Protein AF-A0AAU7VEI1-F1 (afdb_monomer_lite)

Organism: NCBI:txid1193592

Sequence (76 aa):
LITSTNTQIILLNGAQAKNVYWQVGSSATLGGGSVFIGQIVASASISVGVNVNVNGRLYANAAVTFAGADTITLSA

Structure (mmCIF, N/CA/C/O backbone):
data_AF-A0AAU7VEI1-F1
#
_entry.id   AF-A0AAU7VEI1-F1
#
loop_
_atom_site.group_PDB
_atom_site.id
_atom_site.type_symbol
_atom_site.label_atom_id
_atom_site.label_alt_id
_atom_site.label_comp_id
_atom_site.label_asym_id
_atom_site.label_entity_id
_atom_site.label_seq_id
_atom_site.pdbx_PDB_ins_code
_atom_site.Cartn_x
_atom_site.Cartn_y
_atom_site.Cartn_z
_atom_site.occupancy
_atom_site.B_iso_or_equiv
_atom_site.auth_seq_id
_atom_site.auth_comp_id
_atom_site.auth_asym_id
_atom_site.auth_atom_id
_atom_site.pdbx_PDB_model_num
ATOM 1 N N . LEU A 1 1 ? -2.051 2.101 -8.268 1.00 97.56 1 LEU A N 1
ATOM 2 C CA . LEU A 1 1 ? -2.192 2.980 -7.077 1.00 97.56 1 LEU A CA 1
ATOM 3 C C . LEU A 1 1 ? -0.803 3.458 -6.683 1.00 97.56 1 LEU A C 1
ATOM 5 O O . LEU A 1 1 ? 0.083 2.618 -6.615 1.00 97.56 1 LEU A O 1
ATOM 9 N N . ILE A 1 2 ? -0.591 4.755 -6.460 1.00 98.38 2 ILE A N 1
ATOM 10 C CA . ILE A 1 2 ? 0.720 5.294 -6.061 1.00 98.38 2 ILE A CA 1
ATOM 11 C C . ILE A 1 2 ? 0.505 6.335 -4.960 1.00 98.38 2 ILE A C 1
ATOM 13 O O . ILE A 1 2 ? -0.321 7.227 -5.143 1.00 98.38 2 ILE A O 1
ATOM 17 N N . THR A 1 3 ? 1.241 6.241 -3.850 1.00 98.62 3 THR A N 1
ATOM 18 C CA . THR A 1 3 ? 1.416 7.366 -2.920 1.00 98.62 3 THR A CA 1
ATOM 19 C C . THR A 1 3 ? 2.777 8.014 -3.144 1.00 98.62 3 THR A C 1
ATOM 21 O O . THR A 1 3 ? 3.786 7.328 -3.315 1.00 98.62 3 THR A O 1
ATOM 24 N N . SER A 1 4 ? 2.820 9.345 -3.131 1.00 98.62 4 SER A N 1
ATOM 25 C CA . SER A 1 4 ? 4.085 10.081 -3.063 1.00 98.62 4 SER A CA 1
ATOM 26 C C . SER A 1 4 ? 4.707 9.935 -1.671 1.00 98.62 4 SER A C 1
ATOM 28 O O . SER A 1 4 ? 4.040 9.512 -0.723 1.00 98.62 4 SER A O 1
ATOM 30 N N . THR A 1 5 ? 5.975 10.313 -1.518 1.00 98.00 5 THR A N 1
ATOM 31 C CA . THR A 1 5 ? 6.645 10.335 -0.208 1.00 98.00 5 THR A CA 1
ATOM 32 C C . THR A 1 5 ? 5.868 11.169 0.808 1.00 98.00 5 THR A C 1
ATOM 34 O O . THR A 1 5 ? 5.361 12.236 0.460 1.00 98.00 5 THR A O 1
ATOM 37 N N . ASN A 1 6 ? 5.811 10.710 2.059 1.00 98.19 6 ASN A N 1
ATOM 38 C CA . ASN A 1 6 ? 5.128 11.374 3.177 1.00 98.19 6 ASN A CA 1
ATOM 39 C C . ASN A 1 6 ? 3.616 11.606 2.981 1.00 98.19 6 ASN A C 1
ATOM 41 O O . ASN A 1 6 ? 3.020 12.421 3.687 1.00 98.19 6 ASN A O 1
ATOM 45 N N . THR A 1 7 ? 2.971 10.899 2.044 1.00 98.62 7 THR A N 1
ATOM 46 C CA . THR A 1 7 ? 1.507 10.947 1.897 1.00 98.62 7 THR A CA 1
ATOM 47 C C . THR A 1 7 ? 0.838 10.388 3.151 1.00 98.62 7 THR A C 1
ATOM 49 O O . THR A 1 7 ? 1.228 9.328 3.637 1.00 98.62 7 THR A O 1
ATOM 52 N N . GLN A 1 8 ? -0.207 11.054 3.646 1.00 98.38 8 GLN A N 1
ATOM 53 C CA . GLN A 1 8 ? -0.991 10.581 4.787 1.00 98.38 8 GLN A CA 1
ATOM 54 C C . GLN A 1 8 ? -2.458 10.400 4.402 1.00 98.38 8 GLN A C 1
ATOM 56 O O . GLN A 1 8 ? -3.080 11.311 3.857 1.00 98.38 8 GLN A O 1
ATOM 61 N N . ILE A 1 9 ? -3.014 9.231 4.717 1.00 98.00 9 ILE A N 1
ATOM 62 C CA . ILE A 1 9 ? -4.452 8.964 4.633 1.00 98.00 9 ILE A CA 1
ATOM 63 C C . ILE A 1 9 ? -5.039 9.114 6.038 1.00 98.00 9 ILE A C 1
ATOM 65 O O . ILE A 1 9 ? -4.638 8.405 6.958 1.00 98.00 9 ILE A O 1
ATOM 69 N N . ILE A 1 10 ? -5.991 10.033 6.203 1.00 97.62 10 ILE A N 1
ATOM 70 C CA . ILE A 1 10 ? -6.601 10.353 7.499 1.00 97.62 10 ILE A CA 1
ATOM 71 C C . ILE A 1 10 ? -8.041 9.844 7.513 1.00 97.62 10 ILE A C 1
ATOM 73 O O . ILE A 1 10 ? -8.824 10.135 6.610 1.00 97.62 10 ILE A O 1
ATOM 77 N N . LEU A 1 11 ? -8.397 9.098 8.558 1.00 97.25 11 LEU A N 1
ATOM 78 C CA . LEU A 1 11 ? -9.776 8.706 8.829 1.00 97.25 11 LEU A CA 1
ATOM 79 C C . LEU A 1 11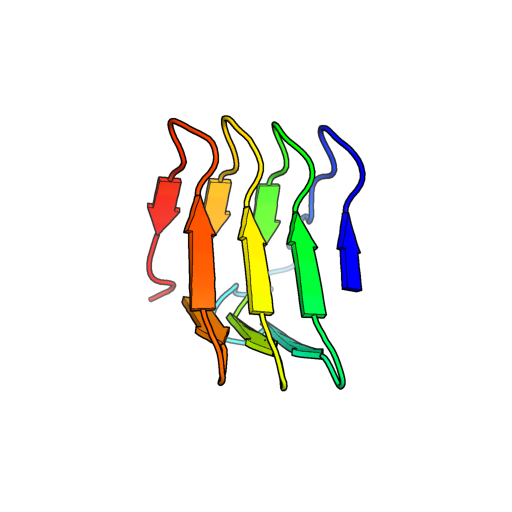 ? -10.448 9.766 9.698 1.00 97.25 11 LEU A C 1
ATOM 81 O O . LEU A 1 11 ? -9.924 10.138 10.745 1.00 97.25 11 LEU A O 1
ATOM 85 N N . LEU A 1 12 ? -11.622 10.228 9.277 1.00 98.00 12 LEU A N 1
ATOM 86 C CA . LEU A 1 12 ? -12.434 11.191 10.017 1.00 98.00 12 LEU A CA 1
ATOM 87 C C . LEU A 1 12 ? -13.774 10.562 10.406 1.00 98.00 12 LEU A C 1
ATOM 89 O O . LEU A 1 12 ? -14.215 9.588 9.795 1.00 98.00 12 LEU A O 1
ATOM 93 N N . ASN A 1 13 ? -14.429 11.138 11.415 1.00 97.31 13 ASN A N 1
ATOM 94 C CA . ASN A 1 13 ? -15.823 10.846 11.772 1.00 97.31 13 ASN A CA 1
ATOM 95 C C . ASN A 1 13 ? -16.127 9.352 12.008 1.00 97.31 13 ASN A C 1
ATOM 97 O O . ASN A 1 13 ? -17.157 8.843 11.576 1.00 97.31 13 ASN A O 1
ATOM 101 N N . GLY A 1 14 ? -15.224 8.637 12.685 1.00 96.31 14 GLY A N 1
ATOM 102 C CA . GLY A 1 14 ? -15.428 7.227 13.039 1.00 96.31 14 GLY A CA 1
ATOM 103 C C . GLY A 1 14 ? -15.187 6.231 11.901 1.00 96.31 14 GLY A C 1
ATOM 104 O O . GLY A 1 14 ? -15.497 5.049 12.056 1.00 96.31 14 GLY A O 1
ATOM 105 N N . ALA A 1 15 ? -14.619 6.668 10.772 1.00 97.81 15 ALA A N 1
ATOM 106 C CA . ALA A 1 15 ? -14.146 5.744 9.749 1.00 97.81 15 ALA A CA 1
ATOM 107 C C . ALA A 1 15 ? -13.104 4.775 10.340 1.00 97.81 15 ALA A C 1
ATOM 109 O O . ALA A 1 15 ? -12.269 5.155 11.161 1.00 97.81 15 ALA A O 1
ATOM 110 N N . GLN A 1 16 ? -13.163 3.509 9.923 1.00 97.25 16 GLN A N 1
ATOM 111 C CA . GLN A 1 16 ? -12.321 2.433 10.450 1.00 97.25 16 GLN A CA 1
ATOM 112 C C . GLN A 1 16 ? -11.493 1.811 9.333 1.00 97.25 16 GLN A C 1
ATOM 114 O O . GLN A 1 16 ? -12.033 1.444 8.292 1.00 97.25 16 GLN A O 1
ATOM 119 N N . ALA A 1 17 ? -10.197 1.617 9.585 1.00 96.94 17 ALA A N 1
ATOM 120 C CA . ALA A 1 17 ? -9.251 1.077 8.611 1.00 96.94 17 ALA A CA 1
ATOM 121 C C . ALA A 1 17 ? -9.672 -0.288 8.052 1.00 96.94 17 ALA A C 1
ATOM 123 O O . ALA A 1 17 ? -9.418 -0.567 6.890 1.00 96.94 17 ALA A O 1
ATOM 124 N N . LYS A 1 18 ? -10.340 -1.130 8.852 1.00 97.12 18 LYS A N 1
ATOM 125 C CA . LYS A 1 18 ? -10.810 -2.463 8.434 1.00 97.12 18 LYS A CA 1
ATOM 126 C C . LYS A 1 18 ? -11.924 -2.454 7.387 1.00 97.12 18 LYS A C 1
ATOM 128 O O . LYS A 1 18 ? -12.202 -3.494 6.805 1.00 97.12 18 LYS A O 1
ATOM 133 N N . ASN A 1 19 ? -12.562 -1.300 7.195 1.00 97.75 19 ASN A N 1
ATOM 134 C CA . ASN A 1 19 ? -13.663 -1.102 6.257 1.00 97.75 19 ASN A CA 1
ATOM 135 C C . ASN A 1 19 ? -13.201 -0.366 4.984 1.00 97.75 19 ASN A C 1
ATOM 137 O O . ASN A 1 19 ? -14.042 0.075 4.204 1.00 97.75 19 ASN A O 1
ATOM 141 N N . VAL A 1 20 ? -11.890 -0.184 4.779 1.00 98.19 20 VAL A N 1
ATOM 142 C CA . VAL A 1 20 ? -11.332 0.575 3.649 1.00 98.19 20 VAL A CA 1
ATOM 143 C C . VAL A 1 20 ? -10.593 -0.370 2.712 1.00 98.19 20 VAL A C 1
ATOM 145 O O . VAL A 1 20 ? -9.490 -0.812 3.013 1.00 98.19 20 VAL A O 1
ATOM 148 N N . TYR A 1 21 ? -11.161 -0.628 1.537 1.00 98.31 21 TYR A N 1
ATOM 149 C CA . TYR A 1 21 ? -10.578 -1.536 0.551 1.00 98.31 21 TYR A CA 1
ATOM 150 C C . TYR A 1 21 ? -10.056 -0.783 -0.668 1.00 98.31 21 TYR A C 1
ATOM 152 O O . TYR A 1 21 ? -10.763 0.024 -1.270 1.00 98.31 21 TYR A O 1
ATOM 160 N N . TRP A 1 22 ? -8.829 -1.110 -1.068 1.00 98.44 22 TRP A N 1
ATOM 161 C CA . TRP A 1 22 ? -8.185 -0.586 -2.266 1.00 98.44 22 TRP A CA 1
ATOM 162 C C . TRP A 1 22 ? -7.956 -1.728 -3.251 1.00 98.44 22 TRP A C 1
ATOM 164 O O . TRP A 1 22 ? -6.942 -2.426 -3.183 1.00 98.44 22 TRP A O 1
ATOM 174 N N . GLN A 1 23 ? -8.894 -1.921 -4.177 1.00 98.31 23 GLN A N 1
ATOM 175 C CA . GLN A 1 23 ? -8.690 -2.833 -5.297 1.00 98.31 23 GLN A CA 1
ATOM 176 C C . GLN A 1 23 ? -7.809 -2.154 -6.347 1.00 98.31 23 GLN A C 1
ATOM 178 O O . GLN A 1 23 ? -8.150 -1.103 -6.890 1.00 98.31 23 GLN A O 1
ATOM 183 N N . VAL A 1 24 ? -6.672 -2.770 -6.649 1.00 98.44 24 VAL A N 1
ATOM 184 C CA . VAL A 1 24 ? -5.693 -2.246 -7.596 1.00 98.44 24 VAL A CA 1
ATOM 185 C C . VAL A 1 24 ? -5.563 -3.235 -8.748 1.00 98.44 24 VAL A C 1
ATOM 187 O O . VAL A 1 24 ? -5.046 -4.334 -8.584 1.00 98.44 24 VAL A O 1
ATOM 190 N N . GLY A 1 25 ? -6.026 -2.834 -9.937 1.00 98.50 25 GLY A N 1
ATOM 191 C CA . GLY A 1 25 ? -6.006 -3.665 -11.152 1.00 98.50 25 GLY A CA 1
ATOM 192 C C . GLY A 1 25 ? -4.613 -3.940 -11.731 1.00 98.50 25 GLY A C 1
ATOM 193 O O . GLY A 1 25 ? -4.501 -4.619 -12.748 1.00 98.50 25 GLY A O 1
ATOM 194 N N . SER A 1 26 ? -3.562 -3.434 -11.088 1.00 98.25 26 SER A N 1
ATOM 195 C CA . SER A 1 26 ? -2.154 -3.629 -11.436 1.00 98.25 26 SER A CA 1
ATOM 196 C C . SER A 1 26 ? -1.310 -3.712 -10.152 1.00 98.25 26 SER A C 1
ATOM 198 O O . SER A 1 26 ? -1.685 -4.418 -9.214 1.00 98.25 26 SER A O 1
ATOM 200 N N . SER A 1 27 ? -0.195 -2.982 -10.079 1.00 98.75 27 SER A N 1
ATOM 201 C CA . SER A 1 27 ? 0.640 -2.871 -8.882 1.00 98.75 27 SER A CA 1
ATOM 202 C C . SER A 1 27 ? 0.318 -1.626 -8.046 1.00 98.75 27 SER A C 1
ATOM 204 O O . SER A 1 27 ? -0.203 -0.614 -8.542 1.00 98.75 27 SER A O 1
ATOM 206 N N . ALA A 1 28 ? 0.662 -1.689 -6.760 1.00 98.81 28 ALA A N 1
ATOM 207 C CA . ALA A 1 28 ? 0.636 -0.549 -5.851 1.00 98.81 28 ALA A CA 1
ATOM 208 C C . ALA A 1 28 ? 2.052 -0.155 -5.409 1.00 98.81 28 ALA A C 1
ATOM 210 O O . ALA A 1 28 ? 2.864 -1.024 -5.105 1.00 98.81 28 ALA A O 1
ATOM 211 N N . THR A 1 29 ? 2.316 1.148 -5.311 1.00 98.75 29 THR A N 1
ATOM 212 C CA . THR A 1 29 ? 3.574 1.684 -4.770 1.00 98.75 29 THR A CA 1
ATOM 213 C C . THR A 1 29 ? 3.273 2.647 -3.631 1.00 98.75 29 THR A C 1
ATOM 215 O O . THR A 1 29 ? 2.556 3.628 -3.832 1.00 98.75 29 THR A O 1
ATOM 218 N N . LEU A 1 30 ? 3.825 2.380 -2.448 1.00 98.81 30 LEU A N 1
ATOM 219 C CA . LEU A 1 30 ? 3.744 3.264 -1.290 1.00 98.81 30 LEU A CA 1
ATOM 220 C C . LEU A 1 30 ? 5.068 4.018 -1.136 1.00 98.81 30 LEU A C 1
ATOM 222 O O . LEU A 1 30 ? 6.094 3.412 -0.828 1.00 98.81 30 LEU A O 1
ATOM 226 N N . GLY A 1 31 ? 5.058 5.331 -1.368 1.00 98.69 31 GLY A N 1
ATOM 227 C CA . GLY A 1 31 ? 6.239 6.181 -1.217 1.00 98.69 31 GLY A CA 1
ATOM 228 C C . GLY A 1 31 ? 6.755 6.202 0.225 1.00 98.69 31 GLY A C 1
ATOM 229 O O . GLY A 1 31 ? 5.975 6.088 1.170 1.00 98.69 31 GLY A O 1
ATOM 230 N N . GLY A 1 32 ? 8.067 6.375 0.406 1.00 98.50 32 GLY A N 1
ATOM 231 C CA . GLY A 1 32 ? 8.685 6.377 1.737 1.00 98.50 32 GLY A CA 1
ATOM 232 C C . GLY A 1 32 ? 8.074 7.413 2.688 1.00 98.50 32 GLY A C 1
ATOM 233 O O . GLY A 1 32 ? 7.655 8.489 2.254 1.00 98.50 32 GLY A O 1
ATOM 234 N N . GLY A 1 33 ? 7.984 7.068 3.973 1.00 98.44 33 GLY A N 1
ATOM 235 C CA . GLY A 1 33 ? 7.372 7.903 5.012 1.00 98.44 33 GLY A CA 1
ATOM 236 C C . GLY A 1 33 ? 5.843 8.007 4.947 1.00 98.44 33 GLY A C 1
ATOM 237 O O . GLY A 1 33 ? 5.257 8.789 5.692 1.00 98.44 33 GLY A O 1
ATOM 238 N N . SER A 1 34 ? 5.175 7.276 4.046 1.00 98.56 34 SER A N 1
ATOM 239 C CA . SER A 1 34 ? 3.712 7.343 3.935 1.00 98.56 34 SER A CA 1
ATOM 240 C C . SER A 1 34 ? 3.008 6.703 5.136 1.00 98.56 34 SER A C 1
ATOM 242 O O . SER A 1 34 ? 3.457 5.680 5.654 1.00 98.56 34 SER A O 1
ATOM 244 N N . VAL A 1 35 ? 1.845 7.248 5.500 1.00 98.56 35 VAL A N 1
ATOM 245 C CA . VAL A 1 35 ? 0.867 6.612 6.395 1.00 98.56 35 VAL A CA 1
ATOM 246 C C . VAL A 1 35 ? -0.322 6.152 5.557 1.00 98.56 35 VAL A C 1
ATOM 248 O O . VAL A 1 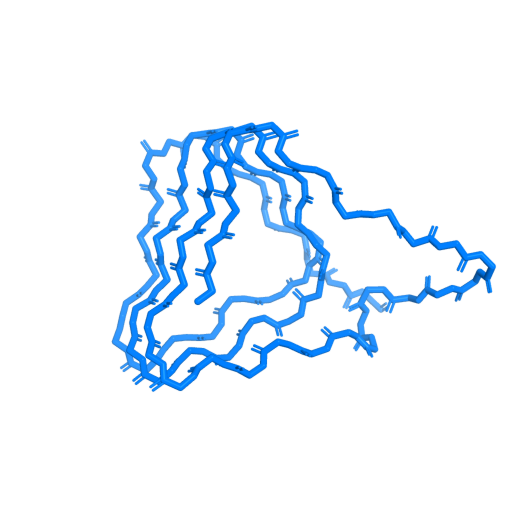35 ? -1.103 6.971 5.065 1.00 98.56 35 VAL A O 1
ATOM 251 N N . PHE A 1 36 ? -0.446 4.840 5.371 1.00 98.62 36 PHE A N 1
ATOM 252 C CA . PHE A 1 36 ? -1.482 4.219 4.555 1.00 98.62 36 PHE A CA 1
ATOM 253 C C . PHE A 1 36 ? -2.541 3.537 5.423 1.00 98.62 36 PHE A C 1
ATOM 255 O O . PHE A 1 36 ? -2.229 2.859 6.401 1.00 98.62 36 PHE A O 1
ATOM 262 N N . ILE A 1 3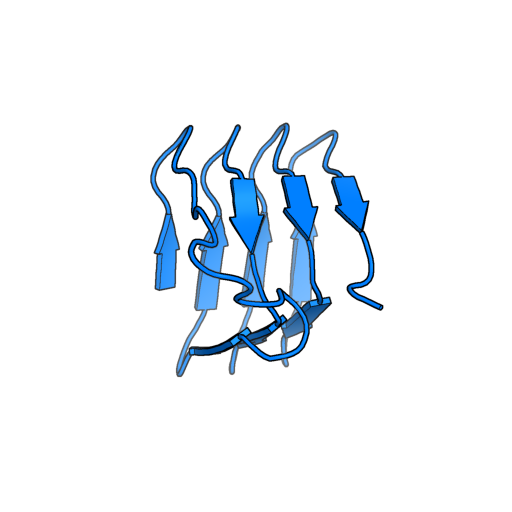7 ? -3.806 3.675 5.032 1.00 98.56 37 ILE A N 1
ATOM 263 C CA . ILE A 1 37 ? -4.944 3.114 5.753 1.00 98.56 37 ILE A CA 1
ATOM 264 C C . ILE A 1 37 ? -5.752 2.213 4.823 1.00 98.56 37 ILE A C 1
ATOM 266 O O . ILE A 1 37 ? -6.173 2.650 3.751 1.00 98.56 37 ILE A O 1
ATOM 270 N N . GLY A 1 38 ? -6.022 0.986 5.261 1.00 98.25 38 GLY A N 1
ATOM 271 C CA . GLY A 1 38 ? -6.897 0.050 4.564 1.00 98.25 38 GLY A CA 1
ATOM 272 C C . GLY A 1 38 ? -6.198 -1.180 3.995 1.00 98.25 38 GLY A C 1
ATOM 273 O O . GLY A 1 38 ? -5.002 -1.414 4.173 1.00 98.25 38 GLY A O 1
ATOM 274 N N . GLN A 1 39 ? -6.987 -2.006 3.320 1.00 98.25 39 GLN A N 1
ATOM 275 C CA . GLN A 1 39 ? -6.593 -3.303 2.794 1.00 98.25 39 GLN A CA 1
ATOM 276 C C . GLN A 1 39 ? -6.341 -3.151 1.297 1.00 98.25 39 GLN A C 1
ATOM 278 O O . GLN A 1 39 ? -7.268 -2.899 0.527 1.00 98.25 39 GLN A O 1
ATOM 283 N N . ILE A 1 40 ? -5.082 -3.286 0.886 1.00 98.62 40 ILE A N 1
ATOM 284 C CA . ILE A 1 40 ? -4.704 -3.262 -0.527 1.00 98.62 40 ILE A CA 1
ATOM 285 C C . ILE A 1 40 ? -4.865 -4.670 -1.092 1.00 98.62 40 ILE A C 1
ATOM 287 O O . ILE A 1 40 ? -4.339 -5.622 -0.521 1.00 98.62 40 ILE A O 1
ATOM 291 N N . VAL A 1 41 ? -5.559 -4.784 -2.224 1.00 98.62 41 VAL A N 1
ATOM 292 C CA . VAL A 1 41 ? -5.654 -6.007 -3.028 1.00 98.62 41 VAL A CA 1
ATOM 293 C C . VAL A 1 41 ? -5.151 -5.687 -4.433 1.00 98.62 41 VAL A C 1
ATOM 295 O O . VAL A 1 41 ? -5.868 -5.086 -5.232 1.00 98.62 41 VAL A O 1
ATOM 298 N N . ALA A 1 42 ? -3.900 -6.045 -4.715 1.00 98.69 42 ALA A N 1
ATOM 299 C CA . ALA A 1 42 ? -3.230 -5.786 -5.985 1.00 98.69 42 ALA A CA 1
ATOM 300 C C . ALA A 1 42 ? -3.222 -7.032 -6.881 1.00 98.69 42 ALA A C 1
ATOM 302 O O . ALA A 1 42 ? -2.838 -8.120 -6.447 1.00 98.69 42 ALA A O 1
ATOM 303 N N . SER A 1 43 ? -3.598 -6.863 -8.153 1.00 98.69 43 SER A N 1
ATOM 304 C CA . SER A 1 43 ? -3.567 -7.949 -9.144 1.00 98.69 43 SER A CA 1
ATOM 305 C C . SER A 1 43 ? -2.145 -8.392 -9.503 1.00 98.69 43 SER A C 1
ATOM 307 O O . SER A 1 43 ? -1.973 -9.498 -10.012 1.00 98.69 43 SER A O 1
ATOM 309 N N . ALA A 1 44 ? -1.147 -7.543 -9.238 1.00 98.62 44 ALA A N 1
ATOM 310 C CA . ALA A 1 44 ? 0.270 -7.823 -9.423 1.00 98.62 44 ALA A CA 1
ATOM 311 C C . ALA A 1 44 ? 1.039 -7.629 -8.102 1.00 98.62 44 ALA A C 1
ATOM 313 O O . ALA A 1 44 ? 0.820 -8.385 -7.156 1.00 98.62 44 ALA A O 1
ATOM 314 N N . SER A 1 45 ? 1.960 -6.662 -8.031 1.00 98.81 45 SER A N 1
ATOM 315 C CA . SER A 1 45 ? 2.863 -6.459 -6.888 1.00 98.81 45 SER A CA 1
ATOM 316 C C . SER A 1 45 ? 2.467 -5.286 -5.986 1.00 98.81 45 SER A C 1
ATOM 318 O O . SER A 1 45 ? 1.760 -4.365 -6.396 1.00 98.81 45 SER A O 1
ATOM 320 N N . ILE A 1 46 ? 2.971 -5.296 -4.752 1.00 98.88 46 ILE A N 1
ATOM 321 C CA . ILE A 1 46 ? 2.963 -4.141 -3.849 1.00 98.88 46 ILE A CA 1
ATOM 322 C C . ILE A 1 46 ? 4.412 -3.807 -3.490 1.00 98.88 46 ILE A C 1
ATOM 324 O O . ILE A 1 46 ? 5.127 -4.644 -2.943 1.00 98.88 46 ILE A O 1
ATOM 328 N N . SER A 1 47 ? 4.841 -2.580 -3.773 1.00 98.81 47 SER A N 1
ATOM 329 C CA . SER A 1 47 ? 6.143 -2.053 -3.362 1.00 98.81 47 SER A CA 1
ATOM 330 C C . SER A 1 47 ? 5.960 -1.052 -2.229 1.00 98.81 47 SER A C 1
ATOM 332 O O . SER A 1 47 ? 5.279 -0.039 -2.391 1.00 98.81 47 SER A O 1
ATOM 334 N N . VAL A 1 48 ? 6.572 -1.335 -1.087 1.00 98.81 48 VAL A N 1
ATOM 335 C CA . VAL A 1 48 ? 6.575 -0.489 0.104 1.00 98.81 48 VAL A CA 1
ATOM 336 C C . VAL A 1 48 ? 7.945 0.177 0.199 1.00 98.81 48 VAL A C 1
ATOM 338 O O . VAL A 1 48 ? 8.968 -0.503 0.119 1.00 98.81 48 VAL A O 1
ATOM 341 N N . GLY A 1 49 ? 7.959 1.512 0.272 1.00 98.56 49 GLY A N 1
ATOM 342 C CA . GLY A 1 49 ? 9.169 2.321 0.415 1.00 98.56 49 GLY A CA 1
ATOM 343 C C . GLY A 1 49 ? 9.871 2.112 1.759 1.00 98.56 49 GLY A C 1
ATOM 344 O O . GLY A 1 49 ? 9.780 1.055 2.356 1.00 98.56 49 GLY A O 1
ATOM 345 N N . VAL A 1 50 ? 10.608 3.116 2.231 1.00 98.38 50 VAL A N 1
ATOM 346 C CA . VAL A 1 50 ? 11.232 3.082 3.565 1.00 98.38 50 VAL A CA 1
ATOM 347 C C . VAL A 1 50 ? 10.377 3.849 4.569 1.00 98.38 50 VAL A C 1
ATOM 349 O O . VAL A 1 50 ? 9.835 4.903 4.225 1.00 98.38 50 VAL A O 1
ATOM 352 N N . ASN A 1 51 ? 10.309 3.384 5.817 1.00 98.38 51 ASN A N 1
ATOM 353 C CA . ASN A 1 51 ? 9.594 4.058 6.907 1.00 98.38 51 ASN A CA 1
ATOM 354 C C . ASN A 1 51 ? 8.093 4.250 6.628 1.00 98.38 51 ASN A C 1
ATOM 356 O O . ASN A 1 51 ? 7.511 5.261 7.023 1.00 98.38 51 ASN A O 1
ATOM 360 N N . VAL A 1 52 ? 7.462 3.316 5.912 1.00 98.69 52 VAL A N 1
ATOM 361 C CA . VAL A 1 52 ? 6.017 3.342 5.662 1.00 98.69 52 VAL A CA 1
ATOM 362 C C . VAL A 1 52 ? 5.276 2.742 6.856 1.00 98.69 52 VAL A C 1
ATOM 364 O O . VAL A 1 52 ? 5.644 1.687 7.373 1.00 98.69 52 VAL A O 1
ATOM 367 N N . ASN A 1 53 ? 4.192 3.394 7.273 1.00 98.50 53 ASN A N 1
ATOM 368 C CA . ASN A 1 53 ? 3.265 2.868 8.269 1.00 98.50 53 ASN A CA 1
ATOM 369 C C . ASN A 1 53 ? 1.939 2.500 7.596 1.00 98.50 53 ASN A C 1
ATOM 371 O O . ASN A 1 53 ? 1.274 3.357 7.016 1.00 98.50 53 ASN A O 1
ATOM 375 N N . VAL A 1 54 ? 1.551 1.229 7.669 1.00 98.62 54 VAL A N 1
ATOM 376 C CA . VAL A 1 54 ? 0.271 0.732 7.161 1.00 98.62 54 VAL A CA 1
ATOM 377 C C . VAL A 1 54 ? -0.592 0.262 8.325 1.00 98.62 54 VAL A C 1
ATOM 379 O O . VAL A 1 54 ? -0.217 -0.657 9.052 1.00 98.62 54 VAL A O 1
ATOM 382 N 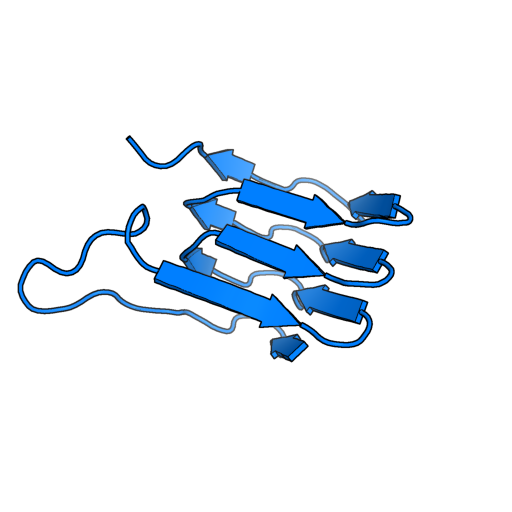N . ASN A 1 55 ? -1.798 0.817 8.441 1.00 98.44 55 ASN A N 1
ATOM 383 C CA . ASN A 1 55 ? -2.879 0.233 9.235 1.00 98.44 55 ASN A CA 1
ATOM 384 C C . ASN A 1 55 ? -3.833 -0.512 8.295 1.00 98.44 55 ASN A C 1
ATOM 386 O O . ASN A 1 55 ? -4.707 0.092 7.666 1.00 98.44 55 ASN A O 1
ATOM 390 N N . GLY A 1 56 ? -3.637 -1.823 8.166 1.00 98.06 56 GLY A N 1
ATOM 391 C CA . GLY A 1 56 ? -4.409 -2.661 7.263 1.00 98.06 56 GLY A CA 1
ATOM 392 C C . GLY A 1 56 ? -3.681 -3.931 6.834 1.00 98.06 56 GLY A C 1
ATOM 393 O O . GLY A 1 56 ? -3.007 -4.576 7.634 1.00 98.06 56 GLY A O 1
ATOM 394 N N . ARG A 1 57 ? -3.893 -4.345 5.579 1.00 98.19 57 ARG A N 1
ATOM 395 C CA . ARG A 1 57 ? -3.352 -5.597 5.017 1.00 98.19 57 ARG A CA 1
ATOM 396 C C . ARG A 1 57 ? -2.862 -5.376 3.590 1.00 98.19 57 ARG A C 1
ATOM 398 O O . ARG A 1 57 ? -3.448 -4.581 2.859 1.00 98.19 57 ARG A O 1
ATOM 405 N N . LEU A 1 58 ? -1.814 -6.097 3.201 1.00 98.44 58 LEU A N 1
ATOM 406 C CA . LEU A 1 58 ? -1.209 -6.026 1.872 1.00 98.44 58 LEU A CA 1
ATOM 407 C C . LEU A 1 58 ? -1.380 -7.378 1.173 1.00 98.44 58 LEU A C 1
ATOM 409 O O . LEU A 1 58 ? -0.671 -8.330 1.487 1.00 98.44 58 LEU A O 1
ATOM 413 N N . TYR A 1 59 ? -2.331 -7.463 0.246 1.00 98.44 59 TYR A N 1
ATOM 414 C CA . TYR A 1 59 ? -2.568 -8.646 -0.575 1.00 98.44 59 TYR A CA 1
ATOM 415 C C . TYR A 1 59 ? -2.079 -8.388 -1.998 1.00 98.44 59 TYR A C 1
ATOM 417 O O . TYR A 1 59 ? -2.549 -7.467 -2.664 1.00 98.44 59 TYR A O 1
ATOM 425 N N . ALA A 1 60 ? -1.146 -9.211 -2.463 1.00 98.62 60 ALA A N 1
ATOM 426 C CA . ALA A 1 60 ? -0.589 -9.144 -3.806 1.00 98.62 60 ALA A CA 1
ATOM 427 C C . ALA A 1 60 ? -0.618 -10.540 -4.429 1.00 98.62 60 ALA A C 1
ATOM 429 O O . ALA A 1 60 ? -0.216 -11.502 -3.777 1.00 98.62 60 ALA A O 1
ATOM 430 N N . ASN A 1 61 ? -1.055 -10.652 -5.683 1.00 98.50 61 ASN A N 1
ATOM 431 C CA . ASN A 1 61 ? -0.998 -11.928 -6.406 1.00 98.50 61 ASN A CA 1
ATOM 432 C C . ASN A 1 61 ? 0.425 -12.291 -6.857 1.00 98.50 61 ASN A C 1
ATOM 434 O O . ASN A 1 61 ? 0.684 -13.449 -7.170 1.00 98.50 61 ASN A O 1
ATOM 438 N N . ALA A 1 62 ? 1.333 -11.312 -6.919 1.00 98.31 62 ALA A N 1
ATOM 439 C CA . ALA A 1 62 ? 2.751 -11.545 -7.162 1.00 98.31 62 ALA A CA 1
ATOM 440 C C . ALA A 1 62 ? 3.542 -11.489 -5.846 1.00 98.31 62 ALA A C 1
ATOM 442 O O . ALA A 1 62 ? 3.638 -12.480 -5.130 1.00 98.31 62 ALA A O 1
ATOM 443 N N . ALA A 1 63 ? 4.108 -10.327 -5.517 1.00 98.56 63 ALA A N 1
ATOM 444 C CA . ALA A 1 63 ? 4.956 -10.146 -4.346 1.00 98.56 63 ALA A CA 1
ATOM 445 C C . ALA A 1 63 ? 4.638 -8.842 -3.612 1.00 98.56 63 ALA A C 1
ATOM 447 O O . ALA A 1 63 ? 4.225 -7.852 -4.225 1.00 98.56 63 ALA A O 1
ATOM 448 N N . VAL A 1 64 ? 4.894 -8.847 -2.304 1.00 98.62 64 VAL A N 1
ATOM 449 C CA . VAL A 1 64 ? 4.999 -7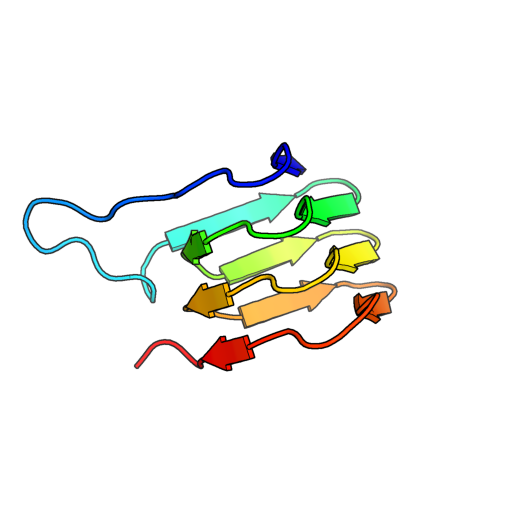.643 -1.477 1.00 98.62 64 VAL A CA 1
ATOM 450 C C . VAL A 1 64 ? 6.479 -7.433 -1.161 1.00 98.62 64 VAL A C 1
ATOM 452 O O . VAL A 1 64 ? 7.116 -8.319 -0.594 1.00 98.62 64 VAL A O 1
ATOM 455 N N . THR A 1 65 ? 7.036 -6.289 -1.549 1.00 98.62 65 THR A N 1
ATOM 456 C CA . THR A 1 65 ? 8.448 -5.941 -1.324 1.00 98.62 65 THR A CA 1
ATOM 457 C C . THR A 1 65 ? 8.546 -4.767 -0.361 1.00 98.62 65 THR A C 1
ATOM 459 O O . THR A 1 65 ? 7.873 -3.761 -0.569 1.00 98.62 65 THR A O 1
ATOM 462 N N . PHE A 1 66 ? 9.414 -4.884 0.642 1.00 98.50 66 PHE A N 1
ATOM 463 C CA . PHE A 1 66 ? 9.710 -3.842 1.626 1.00 98.50 66 PHE A CA 1
ATOM 464 C C . PHE A 1 66 ? 11.125 -3.320 1.396 1.00 98.50 66 PHE A C 1
ATOM 466 O O . PHE A 1 66 ? 12.064 -4.115 1.313 1.00 98.50 66 PHE A O 1
ATOM 473 N N . ALA A 1 67 ? 11.279 -2.005 1.253 1.00 97.50 67 ALA A N 1
ATOM 474 C CA . ALA A 1 67 ? 12.578 -1.391 0.987 1.00 97.50 67 ALA A CA 1
ATOM 475 C C . ALA A 1 67 ? 13.349 -1.035 2.271 1.00 97.50 67 ALA A C 1
ATOM 477 O O . ALA A 1 67 ? 14.532 -0.703 2.186 1.00 97.50 67 ALA A O 1
ATOM 478 N N . GLY A 1 68 ? 12.717 -1.086 3.450 1.00 94.19 68 GLY A N 1
ATOM 479 C CA . GLY A 1 68 ? 13.385 -0.766 4.710 1.00 94.19 68 GLY A CA 1
ATOM 480 C C . GLY A 1 68 ? 12.561 -1.068 5.960 1.00 94.19 68 GLY A C 1
ATOM 481 O O . GLY A 1 68 ? 11.869 -2.078 6.043 1.00 94.19 68 GLY A O 1
ATOM 482 N N . ALA A 1 69 ? 12.698 -0.209 6.971 1.00 94.12 69 ALA A N 1
ATOM 483 C CA . ALA A 1 69 ? 12.026 -0.362 8.257 1.00 94.12 69 ALA A CA 1
ATOM 484 C C . ALA A 1 69 ? 10.562 0.100 8.168 1.00 94.12 69 ALA A C 1
ATOM 486 O O . ALA A 1 69 ? 10.256 1.261 8.420 1.00 94.12 69 ALA A O 1
ATOM 487 N N . ASP A 1 70 ? 9.664 -0.809 7.800 1.00 97.81 70 ASP A N 1
ATOM 488 C CA . ASP A 1 70 ? 8.231 -0.534 7.665 1.00 97.81 70 ASP A CA 1
ATOM 489 C C . ASP A 1 70 ? 7.430 -1.111 8.841 1.00 97.81 70 ASP A C 1
ATOM 491 O O . ASP A 1 70 ? 7.823 -2.092 9.472 1.00 97.81 70 ASP A O 1
ATOM 495 N N . THR A 1 71 ? 6.279 -0.508 9.145 1.00 98.25 71 THR A N 1
ATOM 496 C CA . THR A 1 71 ? 5.351 -0.993 10.179 1.00 98.25 71 THR A CA 1
ATOM 497 C C . THR A 1 71 ? 4.021 -1.365 9.552 1.00 98.25 71 THR A C 1
ATOM 499 O O . THR A 1 71 ? 3.335 -0.502 9.012 1.00 98.25 71 THR A O 1
ATOM 502 N N . ILE A 1 72 ? 3.626 -2.636 9.666 1.00 97.94 72 ILE A N 1
ATOM 503 C CA . ILE A 1 72 ? 2.334 -3.136 9.181 1.00 97.94 72 ILE A CA 1
ATOM 504 C C . ILE A 1 72 ? 1.505 -3.600 10.377 1.00 97.94 72 ILE A C 1
ATOM 506 O O . ILE A 1 72 ? 1.804 -4.619 10.996 1.00 97.94 72 ILE A O 1
ATOM 510 N N . THR A 1 73 ? 0.457 -2.845 10.702 1.00 98.06 73 THR A N 1
ATOM 511 C CA . THR A 1 73 ? -0.476 -3.159 11.790 1.00 98.06 73 THR A CA 1
ATOM 512 C C . THR A 1 73 ? -1.761 -3.734 11.214 1.00 98.06 73 THR A C 1
ATOM 514 O O . THR A 1 73 ? -2.427 -3.086 10.406 1.00 98.06 73 THR A O 1
ATOM 517 N N . LEU A 1 74 ? -2.137 -4.939 11.646 1.00 94.50 74 LEU A N 1
ATOM 518 C CA . LEU A 1 74 ? -3.419 -5.534 11.278 1.00 94.50 74 LEU A CA 1
ATOM 519 C C . LEU A 1 74 ? -4.565 -4.704 11.867 1.00 94.50 74 LEU A C 1
ATOM 521 O O . LEU A 1 74 ? -4.658 -4.530 13.080 1.00 94.50 74 LEU A O 1
ATOM 525 N N . SER A 1 75 ? -5.463 -4.229 11.008 1.00 84.56 75 SER A N 1
ATOM 526 C 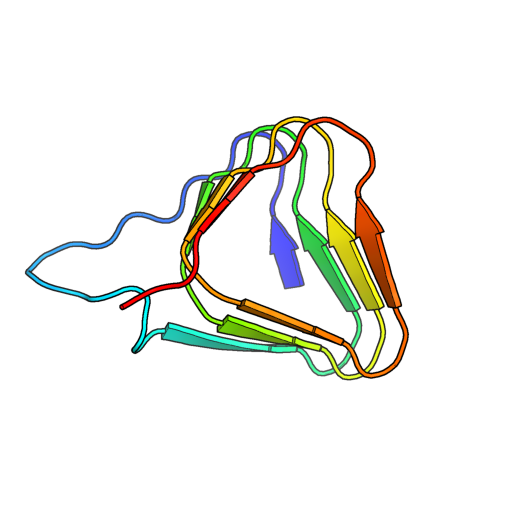CA . SER A 1 75 ? -6.671 -3.526 11.440 1.00 84.56 75 SER A CA 1
ATOM 527 C C . SER A 1 75 ? -7.645 -4.505 12.120 1.00 84.56 75 SER A C 1
ATOM 529 O O . SER A 1 75 ? -8.066 -5.481 11.479 1.00 84.56 75 SER A O 1
ATOM 531 N N . ALA A 1 76 ? -7.987 -4.233 13.383 1.00 73.50 76 ALA A N 1
ATOM 532 C CA . ALA A 1 76 ? -8.979 -4.956 14.194 1.00 73.50 76 ALA A CA 1
ATOM 533 C C . ALA A 1 76 ? -10.415 -4.529 13.880 1.00 73.50 76 ALA A C 1
ATOM 535 O O . ALA A 1 76 ? -10.620 -3.320 13.654 1.00 73.50 76 ALA A O 1
#

InterPro domains:
  IPR021884 Ice-binding protein [PF11999] (1-68)

Radius of gyration: 11.38 Å; chains: 1; bounding box: 29×23×26 Å

Foldseek 3Di:
DEDAALAEDDDPDPDFLAPDEAEAAAEYEYHHNYEEGHAYAHAAEYEYEEAYEYADYYHHPYYYYYHYDYHYHHGD

Secondary structure (DSSP, 8-state):
-EEPTT-B----TT--GGG-EEEESS-EEE-TT-EEEEEEEESS-EEE-SS-EEEEEEEESS-EEE-SS-EEEPP-

pLDDT: mean 97.62, std 3.32, range [73.5, 98.88]